Protein AF-A0A074WU70-F1 (afdb_monomer_lite)

Foldseek 3Di:
DVVDDLVVLLVVLLPDDLVVLVVQLVPDPVSVLSSLQSNLLVPQVDPPDPPDPVSVVVVVVQCPDPSRVVSHDD

Radius of gyration: 13.56 Å; chains: 1; bounding box: 27×18×38 Å

InterPro domains:
  IPR001810 F-box domain [PF12937] (1-39)
  IPR001810 F-box domain [PS50181] (1-47)
  IPR001810 F-box domain [SM00256] (4-44)
  IPR036047 F-box-like domain superfamily [SSF81383] (1-56)

Structure (mmCIF, N/CA/C/O backbone):
data_AF-A0A074WU70-F1
#
_entry.id   AF-A0A074WU70-F1
#
loop_
_atom_site.group_PDB
_atom_site.id
_atom_site.type_symbol
_atom_site.label_atom_id
_atom_site.label_alt_id
_atom_site.label_comp_id
_atom_site.label_asym_id
_atom_site.label_entity_id
_atom_site.label_seq_id
_atom_site.pdbx_PDB_ins_code
_atom_site.Cartn_x
_atom_site.Cartn_y
_atom_site.Cartn_z
_atom_site.occupancy
_atom_site.B_iso_or_equiv
_atom_site.auth_seq_id
_atom_site.auth_comp_id
_atom_site.auth_asym_id
_atom_site.auth_atom_id
_atom_site.pdbx_PDB_model_num
ATOM 1 N N . LEU A 1 1 ? 14.717 0.994 -13.289 1.00 71.75 1 LEU A N 1
ATOM 2 C CA . LEU A 1 1 ? 13.444 0.321 -12.926 1.00 71.75 1 LEU A CA 1
ATOM 3 C C . LEU A 1 1 ? 12.422 0.401 -14.056 1.00 71.75 1 LEU A C 1
ATOM 5 O O . LEU A 1 1 ? 11.911 -0.632 -14.441 1.00 71.75 1 LEU A O 1
ATOM 9 N N . SER A 1 2 ? 12.167 1.575 -14.634 1.00 73.44 2 SER A N 1
ATOM 10 C CA . SER A 1 2 ? 11.164 1.788 -15.697 1.00 73.44 2 SER A CA 1
ATOM 11 C C . SER A 1 2 ? 11.404 1.052 -17.025 1.00 73.44 2 SER A C 1
ATOM 13 O O . SER A 1 2 ? 10.506 1.015 -17.855 1.00 73.44 2 SER A O 1
ATOM 15 N N . SER A 1 3 ? 12.587 0.476 -17.240 1.00 84.75 3 SER A N 1
ATOM 16 C CA . SER A 1 3 ? 12.911 -0.351 -18.409 1.00 84.75 3 SER A CA 1
ATOM 17 C C . SER A 1 3 ? 12.685 -1.853 -18.190 1.00 84.75 3 SER A C 1
ATOM 19 O O . SER A 1 3 ? 12.873 -2.632 -19.120 1.00 84.75 3 SER A O 1
ATOM 21 N N . LEU A 1 4 ? 12.336 -2.276 -16.969 1.00 88.31 4 LEU A N 1
ATOM 22 C CA . LEU A 1 4 ? 12.109 -3.683 -16.642 1.00 88.31 4 LEU A CA 1
ATOM 23 C C . LEU A 1 4 ? 10.645 -4.077 -16.898 1.00 88.31 4 LEU A C 1
ATOM 25 O O . LEU A 1 4 ? 9.753 -3.259 -16.662 1.00 88.31 4 LEU A O 1
ATOM 29 N N . PRO A 1 5 ? 10.380 -5.334 -17.298 1.00 90.69 5 PRO A N 1
ATOM 30 C CA . PRO A 1 5 ? 9.027 -5.881 -17.326 1.00 90.69 5 PRO A CA 1
ATOM 31 C C . PRO A 1 5 ? 8.353 -5.827 -15.951 1.00 90.69 5 PRO A C 1
ATOM 33 O O . PRO A 1 5 ? 9.014 -5.951 -14.911 1.00 90.69 5 PRO A O 1
ATOM 36 N N . VAL A 1 6 ? 7.026 -5.691 -15.941 1.00 87.50 6 VAL A N 1
ATOM 37 C CA . VAL A 1 6 ? 6.236 -5.569 -14.706 1.00 87.50 6 VAL A CA 1
ATOM 38 C C . VAL A 1 6 ? 6.371 -6.801 -13.810 1.00 87.50 6 VAL A C 1
ATOM 40 O O . VAL A 1 6 ? 6.405 -6.671 -12.593 1.00 87.50 6 VAL A O 1
ATOM 43 N N . GLU A 1 7 ? 6.545 -7.986 -14.391 1.00 88.12 7 GLU A N 1
ATOM 44 C CA . GLU A 1 7 ? 6.716 -9.252 -13.676 1.00 88.12 7 GLU A CA 1
ATOM 45 C C . GLU A 1 7 ? 8.045 -9.298 -12.916 1.00 88.12 7 GLU A C 1
ATOM 47 O O . GLU A 1 7 ? 8.130 -9.870 -11.828 1.00 88.12 7 GLU A O 1
ATOM 52 N N . MET A 1 8 ? 9.095 -8.682 -13.471 1.00 91.56 8 MET A N 1
ATOM 53 C CA . MET A 1 8 ? 10.377 -8.556 -12.777 1.00 91.56 8 MET A CA 1
ATOM 54 C C . MET A 1 8 ? 10.300 -7.520 -11.662 1.00 91.56 8 MET A C 1
ATOM 56 O O . MET A 1 8 ? 10.839 -7.756 -10.583 1.00 91.56 8 MET A O 1
ATOM 60 N N . LEU A 1 9 ? 9.593 -6.411 -11.890 1.00 91.19 9 LEU A N 1
ATOM 61 C CA . LEU A 1 9 ? 9.344 -5.410 -10.854 1.00 91.19 9 LEU A CA 1
ATOM 62 C C . LEU A 1 9 ? 8.531 -5.991 -9.692 1.00 91.19 9 LEU A C 1
ATOM 64 O O . LEU A 1 9 ? 8.912 -5.793 -8.544 1.00 91.19 9 LEU A O 1
ATOM 68 N N . ASP A 1 10 ? 7.482 -6.769 -9.970 1.00 86.94 10 ASP A N 1
ATOM 69 C CA . ASP A 1 10 ? 6.665 -7.419 -8.937 1.00 86.94 10 ASP A CA 1
ATOM 70 C C . ASP A 1 10 ? 7.500 -8.400 -8.099 1.00 86.94 10 ASP A C 1
ATOM 72 O O . ASP A 1 10 ? 7.445 -8.363 -6.871 1.00 86.94 10 ASP A O 1
ATOM 76 N N . LYS A 1 11 ? 8.366 -9.208 -8.734 1.00 89.62 11 LYS A N 1
ATOM 77 C CA . LYS A 1 11 ? 9.304 -10.088 -8.011 1.00 89.62 11 LYS A CA 1
ATOM 78 C C . LYS A 1 11 ? 10.257 -9.311 -7.108 1.00 89.62 11 LYS A C 1
ATOM 80 O O . LYS A 1 11 ? 10.421 -9.682 -5.952 1.00 89.62 11 LYS A O 1
ATOM 85 N N . ILE A 1 12 ? 10.856 -8.232 -7.614 1.00 91.94 12 ILE A N 1
ATOM 86 C CA . ILE A 1 12 ? 11.741 -7.377 -6.811 1.00 91.94 12 ILE A CA 1
ATOM 87 C C . ILE A 1 12 ? 10.963 -6.814 -5.617 1.00 91.94 12 ILE A C 1
ATOM 89 O O . ILE A 1 12 ? 11.424 -6.905 -4.484 1.00 91.94 12 ILE A O 1
ATOM 93 N N . PHE A 1 13 ? 9.762 -6.280 -5.843 1.00 93.00 13 PHE A N 1
ATOM 94 C CA . PHE A 1 13 ? 8.980 -5.607 -4.801 1.00 93.00 13 PHE A CA 1
ATOM 95 C C . PHE A 1 13 ? 8.433 -6.573 -3.746 1.00 93.00 13 PHE A C 1
ATOM 97 O O . PHE A 1 13 ? 8.233 -6.179 -2.599 1.00 93.00 13 PHE A O 1
ATOM 104 N N . GLN A 1 14 ? 8.230 -7.843 -4.094 1.00 88.62 14 GLN A N 1
ATOM 105 C CA . GLN A 1 14 ? 7.912 -8.889 -3.120 1.00 88.62 14 GLN A CA 1
ATOM 106 C C . GLN A 1 14 ? 9.106 -9.234 -2.215 1.00 88.62 14 GLN A C 1
ATOM 108 O O . GLN A 1 14 ? 8.888 -9.666 -1.083 1.00 88.62 14 GLN A O 1
ATOM 113 N N . SER A 1 15 ? 10.341 -9.018 -2.682 1.00 90.25 15 SER A N 1
ATOM 114 C CA . SER A 1 15 ? 11.580 -9.359 -1.967 1.00 90.25 15 SER A CA 1
ATOM 115 C C . SER A 1 15 ? 12.198 -8.224 -1.145 1.00 90.25 15 SER A C 1
ATOM 117 O O . SER A 1 15 ? 13.056 -8.508 -0.318 1.00 90.25 15 SER A O 1
ATOM 119 N N . VAL A 1 16 ? 11.802 -6.963 -1.347 1.00 91.25 16 VAL A N 1
ATOM 120 C CA . VAL A 1 16 ? 12.308 -5.835 -0.534 1.00 91.25 16 VAL A CA 1
ATOM 121 C C . VAL A 1 16 ? 11.623 -5.760 0.828 1.00 91.25 16 VAL A C 1
ATOM 123 O O . VAL A 1 16 ? 10.506 -6.260 0.986 1.00 91.25 16 VAL A O 1
ATOM 126 N N . ASP A 1 17 ? 12.232 -5.072 1.792 1.00 89.50 17 ASP A N 1
ATOM 127 C CA . ASP A 1 17 ? 11.645 -4.833 3.113 1.00 89.50 17 ASP A CA 1
ATOM 128 C C . ASP A 1 17 ? 10.509 -3.794 3.077 1.00 89.50 17 ASP A C 1
ATOM 130 O O . ASP A 1 17 ? 10.304 -3.073 2.100 1.00 89.50 17 ASP A O 1
ATOM 134 N N . ASN A 1 18 ? 9.693 -3.743 4.137 1.00 84.75 18 ASN A N 1
ATOM 135 C CA . ASN A 1 18 ? 8.517 -2.859 4.180 1.00 84.75 18 ASN A CA 1
ATOM 136 C C . ASN A 1 18 ? 8.868 -1.355 4.069 1.00 84.75 18 ASN A C 1
ATOM 138 O O . ASN A 1 18 ? 8.178 -0.657 3.324 1.00 84.75 18 ASN A O 1
ATOM 142 N N . PRO A 1 19 ? 9.930 -0.839 4.724 1.00 90.06 19 PRO A N 1
ATOM 143 C CA . PRO A 1 19 ? 10.346 0.556 4.551 1.00 90.06 19 PRO A CA 1
ATOM 144 C C . PRO A 1 19 ? 10.744 0.878 3.105 1.00 90.06 19 PRO A C 1
ATOM 146 O O . PR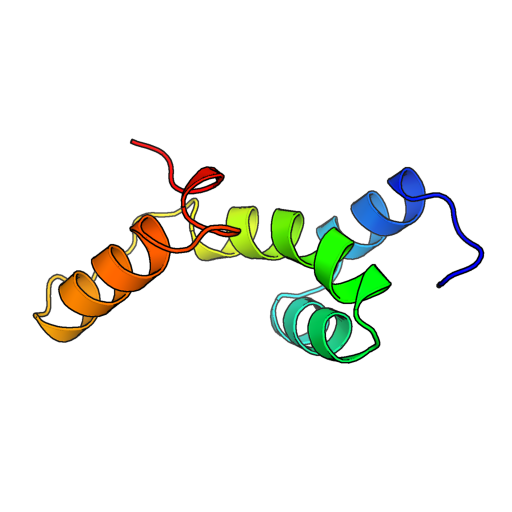O A 1 19 ? 10.352 1.911 2.562 1.00 90.06 19 PRO A O 1
ATOM 149 N N . ASP A 1 20 ? 11.449 -0.040 2.445 1.00 91.75 20 ASP A N 1
ATOM 150 C CA . ASP A 1 20 ? 11.859 0.129 1.050 1.00 91.75 20 ASP A CA 1
ATOM 151 C C . ASP A 1 20 ? 10.662 0.115 0.104 1.00 91.75 20 ASP A C 1
ATOM 153 O O . ASP A 1 20 ? 10.613 0.877 -0.861 1.00 91.75 20 ASP A O 1
ATOM 157 N N . LEU A 1 21 ? 9.647 -0.692 0.413 1.00 91.69 21 LEU A N 1
ATOM 158 C CA . LEU A 1 21 ? 8.409 -0.736 -0.353 1.00 91.69 21 LEU A CA 1
ATOM 159 C C . LEU A 1 21 ? 7.631 0.586 -0.285 1.00 91.69 21 LEU A C 1
ATOM 161 O O . LEU A 1 21 ? 7.042 1.006 -1.283 1.00 91.69 21 LEU A O 1
ATOM 165 N N . VAL A 1 22 ? 7.661 1.277 0.858 1.00 91.75 22 VAL A N 1
ATOM 166 C CA . VAL A 1 22 ? 7.120 2.641 0.985 1.00 91.75 22 VAL A CA 1
ATOM 167 C C . VAL A 1 22 ? 7.930 3.617 0.136 1.00 91.75 22 VAL A C 1
ATOM 169 O O . VAL A 1 22 ? 7.346 4.381 -0.631 1.00 91.75 22 VAL A O 1
ATOM 172 N N . ASN A 1 23 ? 9.261 3.550 0.200 1.00 93.31 23 ASN A N 1
ATOM 173 C CA . ASN A 1 23 ? 10.138 4.419 -0.588 1.00 93.31 23 ASN A CA 1
ATOM 174 C C . ASN A 1 23 ? 9.936 4.228 -2.100 1.00 93.31 23 ASN A C 1
ATOM 176 O O . ASN A 1 23 ? 9.861 5.207 -2.844 1.00 93.31 23 ASN A O 1
ATOM 180 N N . LEU A 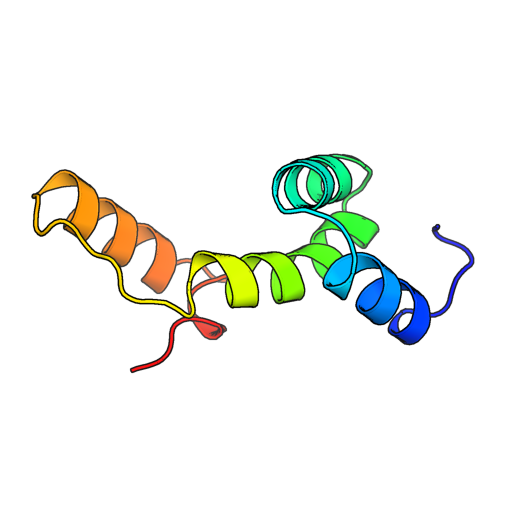1 24 ? 9.751 2.988 -2.565 1.00 92.56 24 LEU A N 1
ATOM 181 C CA . LEU A 1 24 ? 9.445 2.687 -3.967 1.00 92.56 24 LEU A CA 1
ATOM 182 C C . LEU A 1 24 ? 8.160 3.379 -4.438 1.00 92.56 24 LEU A C 1
ATOM 184 O O . LEU A 1 24 ? 8.121 3.904 -5.553 1.00 92.56 24 LEU A O 1
ATOM 188 N N . ARG A 1 25 ? 7.129 3.464 -3.586 1.00 93.44 25 ARG A N 1
ATOM 189 C CA . ARG A 1 25 ? 5.870 4.161 -3.914 1.00 93.44 25 ARG A CA 1
ATOM 190 C C . ARG A 1 25 ? 6.050 5.664 -4.141 1.00 93.44 25 ARG A C 1
ATOM 192 O O . ARG A 1 25 ? 5.196 6.275 -4.779 1.00 93.44 25 ARG A O 1
ATOM 199 N N . LEU A 1 26 ? 7.153 6.251 -3.679 1.00 93.69 26 LEU A N 1
ATOM 200 C CA . LEU A 1 26 ? 7.464 7.672 -3.851 1.00 93.69 26 LEU A CA 1
ATOM 201 C C . LEU A 1 26 ? 8.287 7.970 -5.116 1.00 93.69 26 LEU A C 1
ATOM 203 O O . LEU A 1 26 ? 8.378 9.125 -5.517 1.00 93.69 26 LEU A O 1
ATOM 207 N N . VAL A 1 27 ? 8.853 6.952 -5.780 1.00 92.25 27 VAL A N 1
ATOM 208 C CA . VAL A 1 27 ? 9.751 7.134 -6.939 1.00 92.25 27 VAL A CA 1
ATOM 209 C C . VAL A 1 27 ? 9.033 7.741 -8.146 1.00 92.25 27 VAL A C 1
ATOM 211 O O . VAL A 1 27 ? 9.548 8.646 -8.797 1.00 92.25 27 VAL A O 1
ATOM 214 N N . SER A 1 28 ? 7.865 7.205 -8.509 1.00 92.44 28 SER A N 1
ATOM 215 C CA . SER A 1 28 ? 7.053 7.703 -9.628 1.00 92.44 28 SER A CA 1
ATOM 216 C C . SER A 1 28 ? 5.642 7.120 -9.592 1.00 92.44 28 SER A C 1
ATOM 218 O O . SER A 1 28 ? 5.411 6.084 -8.971 1.00 92.44 28 SER A O 1
ATOM 220 N N . LYS A 1 29 ? 4.704 7.720 -10.340 1.00 91.31 29 LYS A N 1
ATOM 221 C CA . LYS A 1 29 ? 3.328 7.203 -10.475 1.00 91.31 29 LYS A CA 1
ATOM 222 C C . LYS A 1 29 ? 3.282 5.758 -10.991 1.00 91.31 29 LYS A C 1
ATOM 224 O O . LYS A 1 29 ? 2.481 4.966 -10.509 1.00 91.31 29 LYS A O 1
ATOM 229 N N . HIS A 1 30 ? 4.156 5.415 -11.940 1.00 90.25 30 HIS A N 1
ATOM 230 C CA . HIS A 1 30 ? 4.224 4.069 -12.511 1.00 90.25 30 HIS A CA 1
ATOM 231 C C . HIS A 1 30 ? 4.712 3.039 -11.484 1.00 90.25 30 HIS A C 1
ATOM 233 O O . HIS A 1 30 ? 4.055 2.026 -11.263 1.00 90.25 30 HIS A O 1
ATOM 239 N N . ILE A 1 31 ? 5.821 3.333 -10.799 1.00 92.38 31 ILE A N 1
ATOM 240 C CA . ILE A 1 31 ? 6.360 2.449 -9.756 1.00 92.38 31 ILE A CA 1
ATOM 241 C C . ILE A 1 31 ? 5.387 2.339 -8.577 1.00 92.38 31 ILE A C 1
ATOM 243 O O . ILE A 1 31 ? 5.182 1.244 -8.064 1.00 92.38 31 ILE A O 1
ATOM 247 N N . CYS A 1 32 ? 4.725 3.436 -8.203 1.00 92.69 32 CYS A N 1
ATOM 248 C CA . CYS A 1 32 ? 3.681 3.445 -7.183 1.00 92.69 32 CYS A CA 1
ATOM 249 C C . CYS A 1 32 ? 2.540 2.480 -7.519 1.00 92.69 32 CYS A C 1
ATOM 251 O O . CYS A 1 32 ? 2.165 1.666 -6.678 1.00 92.69 32 CYS A O 1
ATOM 253 N N . ALA A 1 33 ? 2.036 2.510 -8.757 1.00 91.06 33 ALA A N 1
ATOM 254 C CA . ALA A 1 33 ? 0.969 1.612 -9.192 1.00 91.06 33 ALA A CA 1
ATOM 255 C C . ALA A 1 33 ? 1.354 0.130 -9.039 1.00 91.06 33 ALA A C 1
ATOM 257 O O . ALA A 1 33 ? 0.552 -0.660 -8.546 1.00 91.06 33 ALA A O 1
ATOM 258 N N . ILE A 1 34 ? 2.592 -0.227 -9.391 1.00 91.00 34 ILE A N 1
ATOM 259 C CA . ILE A 1 34 ? 3.103 -1.599 -9.272 1.00 91.00 34 ILE A CA 1
ATOM 260 C C . ILE A 1 34 ? 3.325 -1.973 -7.797 1.00 91.00 34 ILE A C 1
ATOM 262 O O . ILE A 1 34 ? 2.939 -3.056 -7.367 1.00 91.00 34 ILE A O 1
ATOM 266 N N . ALA A 1 35 ? 3.889 -1.067 -6.994 1.00 92.69 35 ALA A N 1
ATOM 267 C CA . ALA A 1 35 ? 4.189 -1.298 -5.580 1.00 92.69 35 ALA A CA 1
ATOM 268 C C . ALA A 1 35 ? 2.943 -1.347 -4.677 1.00 92.69 35 ALA A C 1
ATOM 270 O O . ALA A 1 35 ? 3.008 -1.908 -3.582 1.00 92.69 35 ALA A O 1
ATOM 271 N N . ASN A 1 36 ? 1.798 -0.815 -5.119 1.00 91.50 36 ASN A N 1
ATOM 272 C CA . ASN A 1 36 ? 0.559 -0.829 -4.337 1.00 91.50 36 ASN A CA 1
ATOM 273 C C . ASN A 1 36 ? 0.078 -2.247 -4.010 1.00 91.50 36 ASN A C 1
ATOM 275 O O . ASN A 1 36 ? -0.375 -2.476 -2.891 1.00 91.50 36 ASN A O 1
ATOM 279 N N . ARG A 1 37 ? 0.202 -3.204 -4.940 1.00 89.38 37 ARG A N 1
ATOM 280 C CA . ARG A 1 37 ? -0.232 -4.588 -4.700 1.00 89.38 37 ARG A CA 1
ATOM 281 C C . ARG A 1 37 ? 0.632 -5.289 -3.638 1.00 89.38 37 ARG A C 1
ATOM 283 O O . ARG A 1 37 ? 0.055 -5.743 -2.651 1.00 89.38 37 ARG A O 1
ATOM 290 N N . PRO A 1 38 ? 1.974 -5.353 -3.756 1.00 90.81 38 PRO A N 1
ATOM 291 C CA . PRO A 1 38 ? 2.823 -5.902 -2.696 1.00 90.81 38 PRO A CA 1
ATOM 292 C C . PRO A 1 38 ? 2.630 -5.187 -1.355 1.00 90.81 38 PRO A C 1
ATOM 294 O O . PRO A 1 38 ? 2.580 -5.840 -0.313 1.00 90.81 38 PRO A O 1
ATOM 297 N N . PHE A 1 39 ? 2.462 -3.859 -1.374 1.00 90.75 39 PHE A N 1
ATOM 298 C CA . PHE A 1 39 ? 2.237 -3.070 -0.163 1.00 90.75 39 PHE A CA 1
ATOM 299 C C . PHE A 1 39 ? 0.943 -3.481 0.537 1.00 90.75 39 PHE A C 1
ATOM 301 O O . PHE A 1 39 ? 0.950 -3.742 1.740 1.00 90.75 39 PHE A O 1
ATOM 308 N N . ALA A 1 40 ? -0.148 -3.579 -0.221 1.00 88.75 40 ALA A N 1
ATOM 309 C CA . ALA A 1 40 ? -1.449 -3.955 0.300 1.00 88.75 40 ALA A CA 1
ATOM 310 C C . ALA A 1 40 ? -1.452 -5.395 0.822 1.00 88.75 40 ALA A C 1
ATOM 312 O O . ALA A 1 40 ? -1.884 -5.641 1.944 1.00 88.75 40 ALA A O 1
ATOM 313 N N . VAL A 1 41 ? -0.891 -6.340 0.062 1.00 87.00 41 VAL A N 1
ATOM 314 C CA . VAL A 1 41 ? -0.767 -7.737 0.504 1.00 87.00 41 VAL A CA 1
ATOM 315 C C . VAL A 1 41 ? 0.015 -7.822 1.813 1.00 87.00 41 VAL A C 1
ATOM 317 O O . VAL A 1 41 ? -0.396 -8.539 2.719 1.00 87.00 41 VAL A O 1
ATOM 320 N N . ARG A 1 42 ? 1.110 -7.076 1.961 1.00 86.19 42 ARG A N 1
ATOM 321 C CA . ARG A 1 42 ? 1.935 -7.149 3.171 1.00 86.19 42 ARG A CA 1
ATOM 322 C C . ARG A 1 42 ? 1.286 -6.490 4.388 1.00 86.19 42 ARG A C 1
ATOM 324 O O . ARG A 1 42 ? 1.400 -7.029 5.481 1.00 86.19 42 ARG A O 1
ATOM 331 N N . ASN A 1 43 ? 0.624 -5.347 4.208 1.00 84.12 43 ASN A N 1
ATOM 332 C CA . ASN A 1 43 ? 0.137 -4.531 5.327 1.00 84.12 43 ASN A CA 1
ATOM 333 C C . ASN A 1 43 ? -1.349 -4.750 5.657 1.00 84.12 43 ASN A C 1
ATOM 335 O O . ASN A 1 43 ? -1.761 -4.434 6.767 1.00 84.12 43 ASN A O 1
ATOM 339 N N . PHE A 1 44 ? -2.151 -5.287 4.731 1.00 80.81 44 PHE A N 1
ATOM 340 C CA . PHE A 1 44 ? -3.600 -5.459 4.916 1.00 80.81 44 PHE A CA 1
ATOM 341 C C . PHE A 1 44 ? -4.060 -6.923 4.940 1.00 80.81 44 PHE A C 1
ATOM 343 O O . PHE A 1 44 ? -5.225 -7.181 5.225 1.00 80.81 44 PHE A O 1
ATOM 350 N N . THR A 1 45 ? -3.180 -7.902 4.677 1.00 78.75 45 THR A N 1
ATOM 351 C CA . THR A 1 45 ? -3.572 -9.326 4.753 1.00 78.75 45 THR A CA 1
ATOM 352 C C . THR A 1 45 ? -3.698 -9.823 6.194 1.00 78.75 45 THR A C 1
ATOM 354 O O . THR A 1 45 ? -4.592 -10.618 6.483 1.00 78.75 45 THR A O 1
ATOM 357 N N . SER A 1 46 ? -2.806 -9.414 7.103 1.00 70.94 46 SER A N 1
ATOM 358 C CA . SER A 1 46 ? -2.870 -9.835 8.504 1.00 70.94 46 SER A CA 1
ATOM 359 C C . SER A 1 46 ? -3.738 -8.880 9.321 1.00 70.94 46 SER A C 1
ATOM 361 O O . SER A 1 46 ? -3.429 -7.705 9.504 1.00 70.94 46 SER A O 1
ATOM 363 N N . ARG A 1 47 ? -4.829 -9.417 9.869 1.00 62.53 47 ARG A N 1
ATOM 364 C CA . ARG A 1 47 ? -5.720 -8.717 10.800 1.00 62.53 47 ARG A CA 1
ATOM 365 C C . ARG A 1 47 ? -5.099 -8.712 12.196 1.00 62.53 47 ARG A C 1
ATOM 367 O O . ARG A 1 47 ? -5.427 -9.546 13.035 1.00 62.53 47 ARG A O 1
ATOM 374 N N . HIS A 1 48 ? -4.141 -7.829 12.442 1.00 63.34 48 HIS A N 1
ATOM 375 C CA . HIS A 1 48 ? -3.718 -7.490 13.804 1.00 63.34 48 HIS A CA 1
ATOM 376 C C . HIS A 1 48 ? -4.311 -6.133 14.150 1.00 63.34 48 HIS A C 1
ATOM 378 O O . HIS A 1 48 ? -3.661 -5.099 14.033 1.00 63.34 48 HIS A O 1
ATOM 384 N N . HIS A 1 49 ? -5.589 -6.142 14.520 1.00 60.25 49 HIS A N 1
ATOM 385 C CA . HIS A 1 49 ? -6.273 -4.939 14.966 1.00 60.25 49 HIS A CA 1
ATOM 386 C C . HIS A 1 49 ? -6.219 -4.887 16.487 1.00 60.25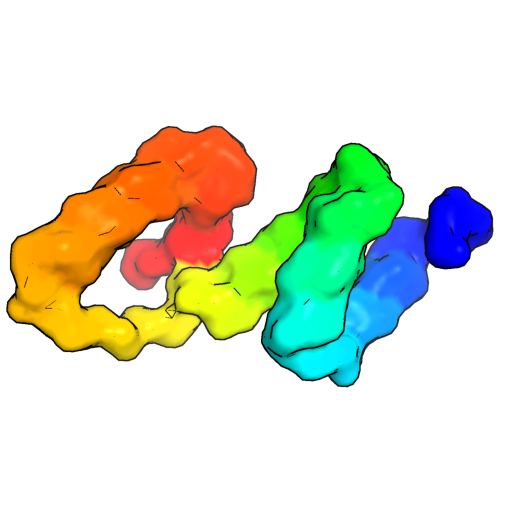 49 HIS A C 1
ATOM 388 O O . HIS A 1 49 ? -6.759 -5.757 17.169 1.00 60.25 49 HIS A O 1
ATOM 394 N N . VAL A 1 50 ? -5.587 -3.847 17.020 1.00 68.06 50 VAL A N 1
ATOM 395 C CA . VAL A 1 50 ? -5.932 -3.379 18.360 1.00 68.06 50 VAL A CA 1
ATOM 396 C C . VAL A 1 50 ? -7.266 -2.672 18.182 1.00 68.06 50 VAL A C 1
ATOM 398 O O . VAL A 1 50 ? -7.290 -1.650 17.513 1.00 68.06 50 VAL A O 1
ATOM 401 N N . LEU A 1 51 ? -8.363 -3.240 18.690 1.00 76.62 51 LEU A N 1
ATOM 402 C CA . LEU A 1 51 ? -9.713 -2.677 18.557 1.00 76.62 51 LEU A CA 1
ATOM 403 C C . LEU A 1 51 ? -9.826 -1.354 19.331 1.00 76.62 51 LEU A C 1
ATOM 405 O O . LEU A 1 51 ? -10.305 -1.309 20.461 1.00 76.62 51 LEU A O 1
ATOM 409 N N . THR A 1 52 ? -9.362 -0.275 18.712 1.00 87.81 52 THR A N 1
ATOM 410 C CA . THR A 1 52 ? -9.562 1.113 19.135 1.00 87.81 52 THR A CA 1
ATOM 411 C C . THR A 1 52 ? -10.461 1.826 18.131 1.00 87.81 52 THR A C 1
ATOM 413 O O . THR A 1 52 ? -10.580 1.391 16.982 1.00 87.81 52 THR A O 1
ATOM 416 N N . GLN A 1 53 ? -11.069 2.942 18.534 1.00 88.00 53 GLN A N 1
ATOM 417 C CA . GLN A 1 53 ? -11.831 3.787 17.613 1.00 88.00 53 GLN A CA 1
ATOM 418 C C . GLN A 1 53 ? -10.987 4.184 16.388 1.00 88.00 53 GLN 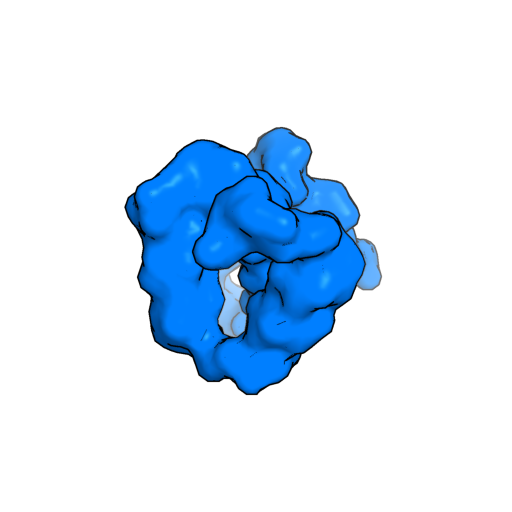A C 1
ATOM 420 O O . GLN A 1 53 ? -11.406 3.944 15.258 1.00 88.00 53 GLN A O 1
ATOM 425 N N . ASP A 1 54 ? -9.757 4.652 16.609 1.00 88.44 54 ASP A N 1
ATOM 426 C CA . ASP A 1 54 ? -8.836 5.044 15.534 1.00 88.44 54 ASP A CA 1
ATOM 427 C C . ASP A 1 54 ? -8.548 3.896 14.555 1.00 88.44 54 ASP A C 1
ATOM 429 O O . ASP A 1 54 ? -8.489 4.090 13.342 1.00 88.44 54 ASP A O 1
ATOM 433 N N . SER A 1 55 ? -8.394 2.669 15.066 1.00 84.00 55 SER A N 1
ATOM 434 C CA . SER A 1 55 ? -8.144 1.495 14.225 1.00 84.00 55 SER A CA 1
ATOM 435 C C . SER A 1 55 ? -9.338 1.145 13.329 1.00 84.00 55 SER A C 1
ATOM 437 O O . SER A 1 55 ? -9.145 0.694 12.199 1.00 84.00 55 SER A O 1
ATOM 439 N N . LEU A 1 56 ? -10.564 1.366 13.819 1.00 86.88 56 LEU A N 1
ATOM 440 C CA . LEU A 1 56 ? -11.801 1.119 13.082 1.00 86.88 56 LEU A CA 1
ATOM 441 C C . LEU A 1 56 ? -12.018 2.189 12.013 1.00 86.88 56 LEU A C 1
ATOM 443 O O . LEU A 1 56 ? -12.358 1.857 10.878 1.00 86.88 56 LEU A O 1
ATOM 447 N N . GLU A 1 57 ? -11.764 3.454 12.346 1.00 90.25 57 GLU A N 1
ATOM 448 C CA . GLU A 1 57 ? -11.803 4.561 11.386 1.00 90.25 57 GLU A CA 1
ATOM 449 C C . GLU A 1 57 ? -10.767 4.364 10.271 1.00 90.25 57 GLU A C 1
ATOM 451 O O . GLU A 1 57 ? -11.092 4.496 9.089 1.00 90.25 57 GLU A O 1
ATOM 456 N N . ALA A 1 58 ? -9.544 3.951 10.619 1.00 88.62 58 ALA A N 1
ATOM 457 C CA . ALA A 1 58 ? -8.507 3.628 9.643 1.00 88.62 58 ALA A CA 1
ATOM 458 C C . ALA A 1 58 ? -8.911 2.450 8.745 1.00 88.62 58 ALA A C 1
ATOM 460 O O . ALA A 1 58 ? -8.739 2.516 7.527 1.00 88.62 58 ALA A O 1
ATOM 461 N N . LEU A 1 59 ? -9.485 1.387 9.315 1.00 86.69 59 LEU A N 1
ATOM 462 C CA . LEU A 1 59 ? -9.969 0.246 8.540 1.00 86.69 59 LEU A CA 1
ATOM 463 C C . LEU A 1 59 ? -11.071 0.659 7.553 1.00 86.69 59 LEU A C 1
ATOM 465 O O . LEU A 1 59 ? -11.024 0.249 6.393 1.00 86.69 59 LEU A O 1
ATOM 469 N N . LEU A 1 60 ? -12.018 1.500 7.978 1.00 89.62 60 LEU A N 1
ATOM 470 C CA . LEU A 1 60 ? -13.075 2.035 7.114 1.00 89.62 60 LEU A CA 1
ATOM 471 C C . LEU A 1 60 ? -12.509 2.914 5.985 1.00 89.62 60 LEU A C 1
ATOM 473 O O . LEU A 1 60 ? -12.944 2.825 4.834 1.00 89.62 60 LEU A O 1
ATOM 477 N N . ALA A 1 61 ? -11.510 3.744 6.287 1.00 90.75 61 ALA A N 1
ATOM 478 C CA . ALA A 1 61 ? -10.836 4.561 5.281 1.00 90.75 61 ALA A CA 1
ATOM 479 C C . ALA A 1 61 ? -10.095 3.699 4.243 1.00 90.75 61 ALA A C 1
ATOM 481 O O . ALA A 1 61 ? -10.132 3.996 3.049 1.00 90.75 61 ALA A O 1
ATOM 482 N N . ILE A 1 62 ? -9.450 2.607 4.669 1.00 89.44 62 ILE A N 1
ATOM 483 C CA . ILE A 1 62 ? -8.755 1.683 3.759 1.00 89.44 62 ILE A CA 1
ATOM 484 C C . ILE A 1 62 ? -9.770 0.879 2.927 1.00 89.44 62 ILE A C 1
ATOM 486 O O . ILE A 1 62 ? -9.557 0.711 1.726 1.00 89.44 62 ILE A O 1
ATOM 490 N N . SER A 1 63 ? -10.885 0.424 3.516 1.00 88.38 63 SER A N 1
ATOM 491 C CA . SER A 1 63 ? -11.903 -0.390 2.822 1.00 88.38 63 SER A CA 1
ATOM 492 C C . SER A 1 63 ? -12.669 0.367 1.745 1.00 88.38 63 SER A C 1
ATO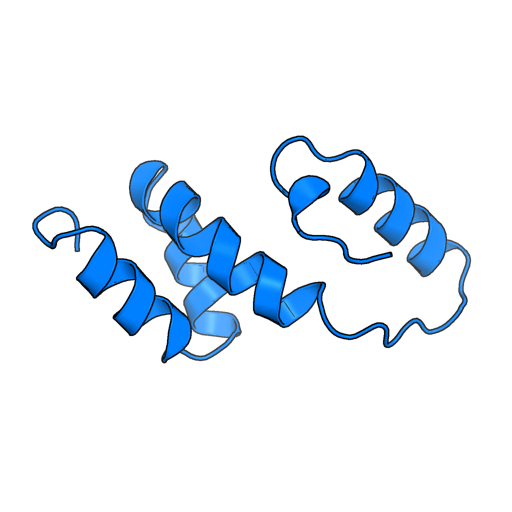M 494 O O . SER A 1 63 ? -13.040 -0.215 0.728 1.00 88.38 63 SER A O 1
ATOM 496 N N . THR A 1 64 ? -12.836 1.674 1.916 1.00 91.81 64 THR A N 1
ATOM 497 C CA . THR A 1 64 ? -13.480 2.552 0.930 1.00 91.81 64 THR A CA 1
ATOM 498 C C . THR A 1 64 ? -12.508 3.109 -0.119 1.00 91.81 64 THR A C 1
ATOM 500 O O . THR A 1 64 ? -12.933 3.753 -1.079 1.00 91.81 64 THR A O 1
ATOM 503 N N . HIS A 1 65 ? -11.201 2.847 0.007 1.00 91.56 65 HIS A N 1
ATOM 504 C CA . HIS A 1 65 ? -10.187 3.367 -0.908 1.00 91.56 65 HIS A CA 1
ATOM 505 C C . HIS A 1 65 ? -10.187 2.617 -2.251 1.00 91.56 65 HIS A C 1
ATOM 507 O O . HIS A 1 65 ? -9.962 1.409 -2.298 1.00 91.56 65 HIS A O 1
ATOM 513 N N . ASN A 1 66 ? -10.316 3.341 -3.367 1.00 88.69 66 ASN A N 1
ATOM 514 C CA . ASN A 1 66 ? -10.417 2.780 -4.726 1.00 88.69 66 ASN A CA 1
ATOM 515 C C . ASN A 1 66 ? -9.271 1.833 -5.140 1.00 88.69 66 ASN A C 1
ATOM 517 O O . ASN A 1 66 ? -9.482 0.929 -5.941 1.00 88.69 66 ASN A O 1
ATOM 521 N N . VAL A 1 67 ? -8.060 2.041 -4.617 1.00 88.88 67 VAL A N 1
ATOM 522 C CA . VAL A 1 67 ? -6.903 1.162 -4.865 1.00 88.88 67 VAL A CA 1
ATOM 523 C C . VAL A 1 67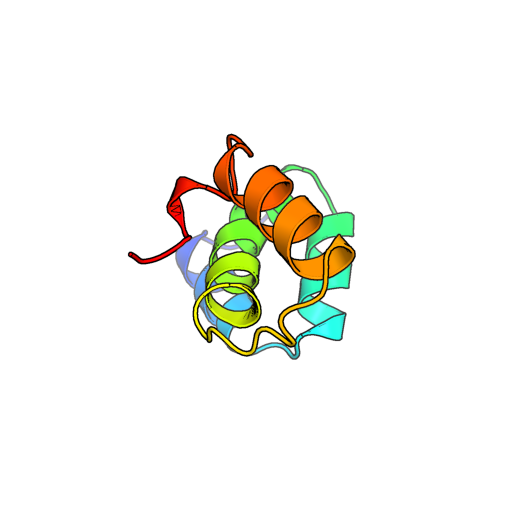 ? -6.777 0.050 -3.825 1.00 88.88 67 VAL A C 1
ATOM 525 O O . VAL A 1 67 ? -6.324 -1.033 -4.168 1.00 88.88 67 VAL A O 1
ATOM 528 N N . PHE A 1 68 ? -7.107 0.305 -2.555 1.00 88.25 68 PHE A N 1
ATOM 529 C CA . PHE A 1 68 ? -6.726 -0.597 -1.458 1.00 88.25 68 PHE A CA 1
ATOM 530 C C . PHE A 1 68 ? -7.868 -1.475 -0.963 1.00 88.25 68 PHE A C 1
ATOM 532 O O . PHE A 1 68 ? -7.600 -2.589 -0.518 1.00 88.25 68 PHE A O 1
ATOM 539 N N . GLY A 1 69 ? -9.117 -1.036 -1.127 1.00 85.94 69 GLY A N 1
ATOM 540 C CA . GLY A 1 69 ? -10.294 -1.803 -0.732 1.00 85.94 69 GLY A CA 1
ATOM 541 C C . GLY A 1 69 ? -10.341 -3.183 -1.386 1.00 85.94 69 GLY A C 1
ATOM 542 O O . GLY A 1 69 ? -10.653 -4.162 -0.721 1.00 85.94 69 GLY A O 1
ATOM 543 N N . THR A 1 70 ? -9.904 -3.306 -2.645 1.00 86.12 70 THR A N 1
ATOM 544 C CA . THR A 1 70 ? -9.875 -4.588 -3.376 1.00 86.12 70 THR A CA 1
ATOM 545 C C . THR A 1 70 ? -8.875 -5.608 -2.829 1.00 86.12 70 THR A C 1
ATOM 547 O O . THR A 1 70 ? -8.891 -6.762 -3.249 1.00 86.12 70 THR A O 1
ATOM 550 N N . TYR A 1 71 ? -7.960 -5.193 -1.950 1.00 84.81 71 TYR A N 1
ATOM 551 C CA . TYR A 1 71 ? -6.946 -6.066 -1.355 1.00 84.81 71 TYR A CA 1
ATOM 552 C C . TYR A 1 71 ? -7.266 -6.463 0.090 1.00 84.81 71 TYR A C 1
ATOM 554 O O . TYR A 1 71 ? -6.537 -7.275 0.663 1.00 84.81 71 TYR A O 1
ATOM 562 N N . ILE A 1 72 ? -8.332 -5.913 0.678 1.00 79.06 72 ILE A N 1
ATOM 563 C CA . ILE A 1 72 ? -8.811 -6.324 1.997 1.00 79.06 72 ILE A CA 1
ATOM 564 C C . ILE A 1 72 ? -9.562 -7.643 1.833 1.00 79.06 72 ILE A C 1
ATOM 566 O O . ILE A 1 72 ? -10.455 -7.759 0.997 1.00 79.06 72 ILE A O 1
ATOM 570 N N . LYS A 1 73 ? -9.173 -8.654 2.612 1.00 66.56 73 LYS A N 1
ATOM 571 C CA . LYS A 1 73 ? -9.852 -9.954 2.632 1.00 66.56 73 LYS A CA 1
ATOM 572 C C . LYS A 1 73 ? -10.956 -9.946 3.690 1.00 66.56 73 LYS A C 1
ATOM 574 O O . LYS A 1 73 ? -10.716 -9.463 4.798 1.00 66.56 73 LYS A O 1
ATOM 579 N N . GLU A 1 74 ? -12.118 -10.499 3.340 1.00 56.88 74 GLU A N 1
ATOM 580 C CA . GLU A 1 74 ? -13.216 -10.799 4.276 1.00 56.88 74 GLU A CA 1
ATOM 581 C C . GLU A 1 74 ? -12.803 -11.807 5.366 1.00 56.88 74 GLU A C 1
ATOM 583 O O . GLU A 1 74 ? -11.911 -12.663 5.147 1.00 56.88 74 GLU A O 1
#

Sequence (74 aa):
LSSLPVEMLDKIFQSVDNPDLVNLRLVSKHICAIANRPFAVRNFTSRHHVLTQDSLEALLAISTHNVFGTYIKE

Organism: NCBI:txid1043004

pLDDT: mean 86.15, std 8.42, range [56.88, 93.69]

Secondary structure (DSSP, 8-state):
-TTS-HHHHHHHHHHS-HHHHHHHHHH-HHHHHHHHHHHHHHHHSS------HHHHHHHHHHHT-TTTGGG---